Protein AF-W7PZM1-F1 (afdb_monomer_lite)

Foldseek 3Di:
DVVVVVVVVVVVVVVVVVQVVQCVPQVDRCVPPDPVPPDVVSSDPDD

Secondary structure (DSSP, 8-state):
-HHHHHHHHHHHHHHHHHHHHHHHHH----TTS-GGG--HHHHS---

pLDDT: mean 85.49, std 10.05, range [58.94, 97.12]

Sequence (47 aa):
MWILRALERVGDHADNLAEYVIYLVKGLDIRHMDPDQIDEDALKRRG

Structure (mmCIF, N/CA/C/O backbone):
data_AF-W7PZM1-F1
#
_entry.id   AF-W7PZM1-F1
#
loop_
_atom_site.group_PDB
_atom_site.id
_atom_site.type_symbol
_atom_site.label_atom_id
_atom_site.label_alt_id
_atom_site.label_comp_id
_atom_site.label_asym_id
_atom_site.label_entity_id
_atom_site.label_seq_id
_atom_site.pdbx_PDB_ins_code
_atom_site.Cartn_x
_atom_site.Cartn_y
_atom_site.Cartn_z
_atom_site.occupancy
_atom_site.B_iso_or_equiv
_atom_site.auth_seq_id
_atom_site.auth_comp_id
_atom_site.auth_asym_id
_atom_site.auth_atom_id
_atom_site.pdbx_PDB_model_num
ATOM 1 N N . MET A 1 1 ? 17.849 -4.894 -20.770 1.00 73.00 1 MET A N 1
ATOM 2 C CA . MET A 1 1 ? 17.271 -3.938 -19.798 1.00 73.00 1 MET A CA 1
ATOM 3 C C . MET A 1 1 ? 15.737 -3.811 -19.841 1.00 73.00 1 MET A C 1
ATOM 5 O O . MET A 1 1 ? 15.185 -3.020 -19.094 1.00 73.00 1 MET A O 1
ATOM 9 N N . TRP A 1 2 ? 15.014 -4.587 -20.662 1.00 87.00 2 TRP A N 1
ATOM 10 C CA . TRP A 1 2 ? 13.546 -4.488 -20.780 1.00 87.00 2 TRP A CA 1
ATOM 11 C C . TRP A 1 2 ? 12.781 -5.338 -19.762 1.00 87.00 2 TRP A C 1
ATOM 13 O O . TRP A 1 2 ? 11.751 -4.911 -19.257 1.00 87.00 2 TRP A O 1
ATOM 23 N N . ILE A 1 3 ? 13.324 -6.509 -19.428 1.00 94.25 3 ILE A N 1
ATOM 24 C CA . ILE A 1 3 ? 12.700 -7.466 -18.507 1.00 94.25 3 ILE A CA 1
ATOM 25 C C . ILE A 1 3 ? 12.584 -6.874 -17.099 1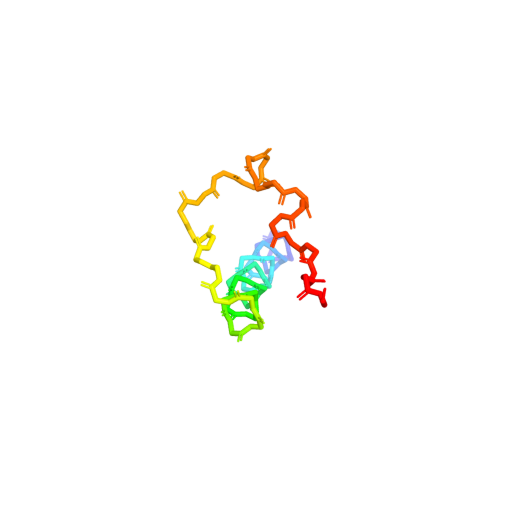.00 94.25 3 ILE A C 1
ATOM 27 O O . ILE A 1 3 ? 11.511 -6.919 -16.514 1.00 94.25 3 ILE A O 1
ATOM 31 N N . LEU A 1 4 ? 13.652 -6.247 -16.592 1.00 96.19 4 LEU A N 1
ATOM 32 C CA . LEU A 1 4 ? 13.652 -5.642 -15.257 1.00 96.19 4 LEU A CA 1
ATOM 33 C C . LEU A 1 4 ? 12.586 -4.543 -15.121 1.00 96.19 4 LEU A C 1
ATOM 35 O O . LEU A 1 4 ? 11.834 -4.536 -14.158 1.00 96.19 4 LEU A O 1
ATOM 39 N N . ARG A 1 5 ? 12.458 -3.672 -16.130 1.00 95.19 5 ARG A N 1
ATOM 40 C CA . ARG A 1 5 ? 11.451 -2.595 -16.149 1.00 95.19 5 ARG A CA 1
ATOM 41 C C . ARG A 1 5 ? 10.022 -3.110 -16.313 1.00 95.19 5 ARG A C 1
ATOM 43 O O . ARG A 1 5 ? 9.076 -2.475 -15.860 1.00 95.19 5 ARG A O 1
ATOM 50 N N . ALA A 1 6 ? 9.851 -4.220 -17.030 1.00 96.50 6 ALA A N 1
ATOM 51 C CA . ALA A 1 6 ? 8.554 -4.875 -17.137 1.00 96.50 6 ALA A CA 1
ATOM 52 C C . ALA A 1 6 ? 8.151 -5.484 -15.789 1.00 96.50 6 ALA A C 1
ATOM 54 O O . ALA A 1 6 ? 7.003 -5.338 -15.388 1.00 96.50 6 ALA A O 1
ATOM 55 N N . LEU A 1 7 ? 9.099 -6.103 -15.081 1.00 96.12 7 LEU A N 1
ATOM 56 C CA . LEU A 1 7 ? 8.865 -6.685 -13.763 1.00 96.12 7 LEU A CA 1
ATOM 57 C C . LEU A 1 7 ? 8.549 -5.621 -12.705 1.00 96.12 7 LEU A C 1
ATOM 59 O O . LEU A 1 7 ? 7.590 -5.797 -11.968 1.00 96.12 7 LEU A O 1
ATOM 63 N N . GLU A 1 8 ? 9.291 -4.512 -12.683 1.00 97.12 8 GLU A N 1
ATOM 64 C CA . GLU A 1 8 ? 9.019 -3.353 -11.815 1.00 97.12 8 GLU A CA 1
ATOM 65 C C . GLU A 1 8 ? 7.567 -2.877 -11.968 1.00 97.12 8 GLU A C 1
ATOM 67 O O . GLU A 1 8 ? 6.818 -2.836 -11.003 1.00 97.12 8 GLU A O 1
ATOM 72 N N . ARG A 1 9 ? 7.111 -2.681 -13.209 1.00 96.88 9 ARG A N 1
ATOM 73 C CA . ARG A 1 9 ? 5.732 -2.261 -13.498 1.00 96.88 9 ARG A CA 1
ATOM 74 C C . ARG A 1 9 ? 4.673 -3.275 -13.072 1.00 96.88 9 ARG A C 1
ATOM 76 O O . ARG A 1 9 ? 3.564 -2.891 -12.711 1.00 96.88 9 ARG A O 1
ATOM 83 N N . VAL A 1 10 ? 4.978 -4.566 -13.195 1.00 96.81 10 VAL A N 1
ATOM 84 C CA . VAL A 1 10 ? 4.084 -5.626 -12.713 1.00 96.81 10 VAL A CA 1
ATOM 85 C C . VAL A 1 10 ? 3.997 -5.576 -11.190 1.00 96.81 10 VAL A C 1
ATOM 87 O O . VAL A 1 10 ? 2.895 -5.712 -10.668 1.00 96.81 10 VAL A O 1
ATOM 90 N N . GLY A 1 11 ? 5.118 -5.329 -10.506 1.00 96.06 11 GLY A N 1
ATOM 91 C CA . GLY A 1 11 ? 5.164 -5.083 -9.064 1.00 96.06 11 GLY A CA 1
ATOM 92 C C . GLY A 1 11 ? 4.296 -3.893 -8.667 1.00 96.06 11 GLY A C 1
ATOM 93 O O . GLY A 1 11 ? 3.344 -4.072 -7.916 1.00 96.06 11 GLY A O 1
ATOM 94 N N . ASP A 1 12 ? 4.519 -2.731 -9.286 1.00 95.12 12 ASP A N 1
ATOM 95 C CA . ASP A 1 12 ? 3.731 -1.522 -9.017 1.00 95.12 12 ASP A CA 1
ATOM 96 C C . ASP A 1 12 ? 2.226 -1.769 -9.212 1.00 95.12 12 ASP A C 1
ATOM 98 O O . ASP A 1 12 ? 1.387 -1.292 -8.449 1.00 95.12 12 ASP A O 1
ATOM 102 N N . HIS A 1 13 ? 1.840 -2.520 -10.250 1.00 96.19 13 HIS A N 1
ATOM 103 C CA . HIS A 1 13 ? 0.431 -2.822 -10.493 1.00 96.19 13 HIS A CA 1
ATOM 104 C C . HIS A 1 13 ? -0.151 -3.815 -9.478 1.00 96.19 13 HIS A C 1
ATOM 106 O O . HIS A 1 13 ? -1.317 -3.687 -9.100 1.00 96.19 13 HIS A O 1
ATOM 112 N N . ALA A 1 14 ? 0.644 -4.794 -9.043 1.00 96.50 14 ALA A N 1
ATOM 113 C CA . ALA A 1 14 ? 0.243 -5.742 -8.014 1.00 96.50 14 ALA A CA 1
ATOM 114 C C . ALA A 1 14 ? 0.003 -5.038 -6.671 1.00 96.50 14 ALA A C 1
ATOM 116 O O . ALA A 1 14 ? -1.013 -5.319 -6.033 1.00 96.50 14 ALA A O 1
ATOM 117 N N . ASP A 1 15 ? 0.860 -4.085 -6.300 1.00 92.62 15 ASP A N 1
ATOM 118 C CA . ASP A 1 15 ? 0.704 -3.294 -5.075 1.00 92.62 15 ASP A CA 1
ATOM 119 C C . ASP A 1 15 ? -0.588 -2.469 -5.115 1.00 92.62 15 ASP A C 1
ATOM 121 O O . ASP A 1 15 ? -1.445 -2.626 -4.244 1.00 92.62 15 ASP A O 1
ATOM 125 N N . ASN A 1 16 ? -0.817 -1.720 -6.202 1.00 92.75 16 ASN A N 1
ATOM 126 C CA . ASN A 1 16 ? -2.058 -0.956 -6.397 1.00 92.75 16 ASN A CA 1
ATOM 127 C C . ASN A 1 16 ? -3.323 -1.835 -6.276 1.00 92.75 16 ASN A C 1
ATOM 129 O O . ASN A 1 16 ? -4.349 -1.420 -5.726 1.00 92.75 16 ASN A O 1
ATOM 133 N N . LEU A 1 17 ? -3.280 -3.062 -6.813 1.00 94.38 17 LEU A N 1
ATOM 134 C CA . LEU A 1 17 ? -4.396 -4.004 -6.727 1.00 94.38 17 LEU A CA 1
ATOM 135 C C . LEU A 1 17 ? -4.601 -4.513 -5.293 1.00 94.38 17 LEU A C 1
ATOM 137 O O . LEU A 1 17 ? -5.742 -4.597 -4.833 1.00 94.38 17 LEU A O 1
ATOM 141 N N . ALA A 1 18 ? -3.522 -4.849 -4.587 1.00 91.94 18 ALA A N 1
ATOM 142 C C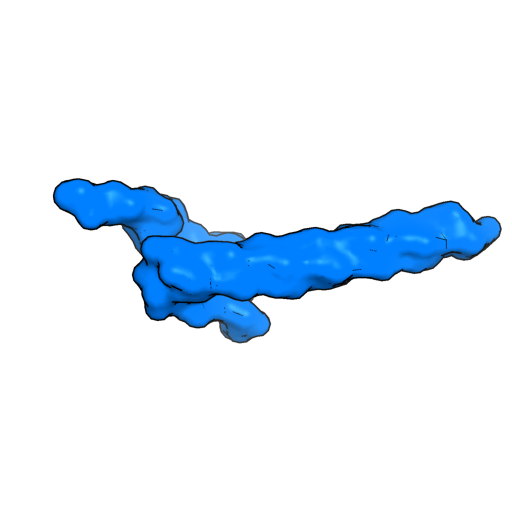A . ALA A 1 18 ? -3.581 -5.328 -3.211 1.00 91.94 18 ALA A CA 1
ATOM 143 C C . ALA A 1 18 ? -4.184 -4.271 -2.273 1.00 91.94 18 ALA A C 1
ATOM 145 O O . ALA A 1 18 ? -5.080 -4.591 -1.487 1.00 91.94 18 ALA A O 1
ATOM 146 N N . GLU A 1 19 ? -3.782 -3.007 -2.413 1.00 91.19 19 GLU A N 1
ATOM 147 C CA . GLU A 1 19 ? -4.340 -1.885 -1.650 1.00 91.19 19 GLU A CA 1
ATOM 148 C C . GLU A 1 19 ? -5.849 -1.733 -1.871 1.00 91.19 19 GLU A C 1
ATOM 150 O O . GLU A 1 19 ? -6.614 -1.533 -0.922 1.00 91.19 19 GLU A O 1
ATOM 155 N N . TYR A 1 20 ? -6.304 -1.872 -3.120 1.00 92.62 20 TYR A N 1
ATOM 156 C CA . TYR A 1 20 ? -7.727 -1.814 -3.445 1.00 92.62 20 TYR A CA 1
ATOM 157 C C . TYR A 1 20 ? -8.514 -2.970 -2.814 1.00 92.62 20 TYR A C 1
ATOM 159 O O . TYR A 1 20 ? -9.590 -2.757 -2.249 1.00 92.62 20 TYR A O 1
ATOM 167 N N . VAL A 1 21 ? -7.974 -4.191 -2.862 1.00 92.06 21 VAL A N 1
ATOM 168 C CA . VAL A 1 21 ? -8.597 -5.372 -2.244 1.00 92.06 21 VAL A CA 1
ATOM 169 C C . VAL A 1 21 ? -8.681 -5.221 -0.724 1.00 92.06 21 VAL A C 1
ATOM 171 O O . VAL A 1 21 ? -9.724 -5.522 -0.139 1.00 92.06 21 VAL A O 1
ATOM 174 N N . ILE A 1 22 ? -7.624 -4.727 -0.075 1.00 89.38 22 ILE A N 1
ATOM 175 C CA . ILE A 1 22 ? -7.608 -4.485 1.374 1.00 89.38 22 ILE A CA 1
ATOM 176 C C . ILE A 1 22 ? -8.669 -3.452 1.749 1.00 89.38 22 ILE A C 1
ATOM 178 O O . ILE A 1 22 ? -9.471 -3.709 2.651 1.00 89.38 22 ILE A O 1
ATOM 182 N N . TYR A 1 23 ? -8.751 -2.346 1.009 1.00 90.19 23 TYR A N 1
ATOM 183 C CA . TYR A 1 23 ? -9.790 -1.340 1.208 1.00 90.19 23 TYR A CA 1
ATOM 184 C C . TYR A 1 23 ? -11.198 -1.935 1.079 1.00 90.19 23 TYR A C 1
ATOM 186 O O . TYR A 1 23 ? -12.040 -1.723 1.949 1.00 90.19 23 TYR A O 1
ATOM 194 N N . LEU A 1 24 ? -11.447 -2.748 0.048 1.00 90.69 24 LEU A N 1
ATOM 195 C CA . LEU A 1 24 ? -12.754 -3.366 -0.181 1.00 90.69 24 LEU A CA 1
ATOM 196 C C . LEU A 1 24 ? -13.151 -4.362 0.923 1.00 90.69 24 LEU A C 1
ATOM 198 O O . LEU A 1 24 ? -14.317 -4.434 1.304 1.00 90.69 24 LEU A O 1
ATOM 202 N N . VAL A 1 25 ? -12.201 -5.153 1.429 1.00 89.62 25 VAL A N 1
ATOM 203 C CA . VAL A 1 25 ? -12.480 -6.235 2.390 1.00 89.62 25 VAL A CA 1
ATOM 204 C C . VAL A 1 25 ? -12.475 -5.747 3.840 1.00 89.62 25 VAL A C 1
ATOM 206 O O . VAL A 1 25 ? -13.215 -6.286 4.666 1.00 89.62 25 VAL A O 1
ATOM 209 N N . LYS A 1 26 ? -11.619 -4.776 4.170 1.00 86.56 26 LYS A N 1
ATOM 210 C CA . LYS A 1 26 ? -11.376 -4.305 5.543 1.00 86.56 26 LYS A CA 1
ATOM 211 C C . LYS A 1 26 ? -11.939 -2.914 5.817 1.00 86.56 26 LYS A C 1
ATOM 213 O O . LYS A 1 26 ? -12.083 -2.561 6.981 1.00 86.56 26 LYS A O 1
ATOM 218 N N . GLY A 1 27 ? -12.235 -2.128 4.779 1.00 86.62 27 GLY A N 1
ATOM 219 C CA . GLY A 1 27 ? -12.568 -0.708 4.918 1.00 86.62 27 GLY A CA 1
ATOM 220 C C . GLY A 1 27 ? -11.380 0.158 5.354 1.00 86.62 27 GLY A C 1
ATOM 221 O O . GLY A 1 27 ? -11.582 1.300 5.756 1.00 86.62 27 GLY A O 1
ATOM 222 N N . LEU A 1 28 ? -10.158 -0.384 5.306 1.00 84.81 28 LEU A N 1
ATOM 223 C CA . LEU A 1 28 ? -8.928 0.291 5.714 1.00 84.81 28 LEU A CA 1
ATOM 224 C C . LEU A 1 28 ? -8.249 0.913 4.487 1.00 84.81 28 LEU A C 1
ATOM 226 O O . LEU A 1 28 ? -7.960 0.208 3.521 1.00 84.81 28 LEU A O 1
ATOM 230 N N . ASP A 1 29 ? -7.999 2.223 4.516 1.00 87.12 29 ASP A N 1
ATOM 231 C CA . ASP A 1 29 ? -7.225 2.913 3.477 1.00 87.12 29 ASP A CA 1
ATOM 232 C C . ASP A 1 29 ? -5.741 2.894 3.851 1.00 87.12 2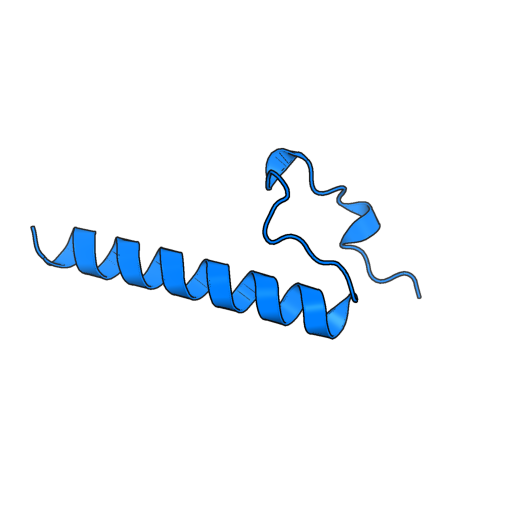9 ASP A C 1
ATOM 234 O O . ASP A 1 29 ? -5.341 3.549 4.809 1.00 87.12 29 ASP A O 1
ATOM 238 N N . ILE A 1 30 ? -4.945 2.111 3.118 1.00 85.62 30 ILE A N 1
ATOM 239 C CA . ILE A 1 30 ? -3.508 1.927 3.381 1.00 85.62 30 ILE A CA 1
ATOM 240 C C . ILE A 1 30 ? -2.600 2.646 2.371 1.00 85.62 30 ILE A C 1
ATOM 242 O O . ILE A 1 30 ? -1.386 2.560 2.487 1.00 85.62 30 ILE A O 1
ATOM 246 N N . ARG A 1 31 ? -3.163 3.392 1.408 1.00 83.19 31 ARG A N 1
ATOM 247 C CA . ARG A 1 31 ? -2.427 3.949 0.247 1.00 83.19 31 ARG A CA 1
ATOM 248 C C . ARG A 1 31 ? -1.404 5.032 0.598 1.00 83.19 31 ARG A C 1
ATOM 250 O O . ARG A 1 31 ? -0.602 5.440 -0.233 1.00 83.19 31 ARG A O 1
ATOM 257 N N . HIS A 1 32 ? -1.490 5.557 1.815 1.00 81.88 32 HIS A N 1
ATOM 258 C CA . HIS A 1 32 ? -0.616 6.609 2.335 1.00 81.88 32 HIS A CA 1
ATOM 259 C C . HIS A 1 32 ? 0.044 6.196 3.655 1.00 81.88 32 HIS A C 1
ATOM 261 O O . HIS A 1 32 ? 0.552 7.052 4.377 1.00 81.88 32 HIS A O 1
ATOM 267 N N . MET A 1 33 ? -0.025 4.910 4.004 1.00 79.88 33 MET A N 1
ATOM 268 C CA . MET A 1 33 ? 0.607 4.368 5.199 1.00 79.88 33 MET A CA 1
ATOM 269 C C . MET A 1 33 ? 1.910 3.691 4.799 1.00 79.88 33 MET A C 1
ATOM 271 O O . MET A 1 33 ? 1.950 2.945 3.822 1.00 79.88 33 MET A O 1
ATOM 275 N N . ASP A 1 34 ? 2.967 3.927 5.570 1.00 81.12 34 ASP A N 1
ATOM 276 C CA . ASP A 1 34 ? 4.176 3.120 5.472 1.00 81.12 34 ASP A CA 1
ATOM 277 C C . ASP A 1 34 ? 3.809 1.647 5.730 1.00 81.12 34 ASP A C 1
ATOM 279 O O . ASP A 1 34 ? 3.212 1.353 6.772 1.00 81.12 34 ASP A O 1
ATOM 283 N N . PRO A 1 35 ? 4.153 0.707 4.827 1.00 73.94 35 PRO A N 1
ATOM 284 C CA . PRO A 1 35 ? 3.815 -0.709 4.988 1.00 73.94 35 PRO A CA 1
ATOM 285 C C . PRO A 1 35 ? 4.319 -1.301 6.308 1.00 73.94 35 PRO A C 1
ATOM 287 O O . PRO A 1 35 ? 3.656 -2.145 6.902 1.00 73.94 35 PRO A O 1
ATOM 290 N N . ASP A 1 36 ? 5.462 -0.807 6.788 1.00 79.94 36 ASP A N 1
ATOM 291 C CA . ASP A 1 36 ? 6.092 -1.205 8.052 1.00 79.94 36 ASP A CA 1
ATOM 292 C C . ASP A 1 36 ? 5.306 -0.728 9.291 1.00 79.94 36 ASP A C 1
ATOM 294 O O . ASP A 1 36 ? 5.501 -1.225 10.397 1.00 79.94 36 ASP A O 1
ATOM 298 N N . GLN A 1 37 ? 4.400 0.238 9.116 1.00 76.88 37 GLN A N 1
ATOM 299 C CA . GLN A 1 37 ? 3.542 0.780 10.171 1.00 76.88 37 GLN A CA 1
ATOM 300 C C . GLN A 1 37 ? 2.121 0.210 10.150 1.00 76.88 37 GLN A C 1
ATOM 302 O O . GLN A 1 37 ? 1.303 0.581 10.997 1.00 76.88 37 GLN A O 1
ATOM 307 N N . ILE A 1 38 ? 1.803 -0.682 9.206 1.00 78.88 38 ILE A N 1
ATOM 308 C CA . ILE A 1 38 ? 0.497 -1.336 9.169 1.00 78.88 38 ILE A CA 1
ATOM 309 C C . ILE A 1 38 ? 0.445 -2.367 10.297 1.00 78.88 38 ILE A C 1
ATOM 311 O O . ILE A 1 38 ? 1.068 -3.424 10.237 1.00 78.88 38 ILE A O 1
ATOM 315 N N . ASP A 1 39 ? -0.330 -2.049 11.329 1.00 76.88 39 ASP A N 1
ATOM 316 C CA . ASP A 1 39 ? -0.562 -2.931 12.464 1.00 76.88 39 ASP A CA 1
ATOM 317 C C . ASP A 1 39 ? -1.188 -4.267 12.009 1.00 76.88 39 ASP A C 1
ATOM 319 O O . ASP A 1 39 ? -2.235 -4.302 11.350 1.00 76.88 39 ASP A O 1
ATOM 323 N N . GLU A 1 40 ? -0.549 -5.390 12.350 1.00 76.19 40 GLU A N 1
ATOM 324 C CA . GLU A 1 40 ? -1.015 -6.720 11.938 1.00 76.19 40 GLU A CA 1
ATOM 325 C C . GLU A 1 40 ? -2.422 -7.049 12.462 1.00 76.19 40 GLU A C 1
ATOM 327 O O . GLU A 1 40 ? -3.158 -7.814 11.828 1.00 76.19 40 GLU A O 1
ATOM 332 N N . ASP A 1 41 ? -2.832 -6.486 13.601 1.00 72.19 4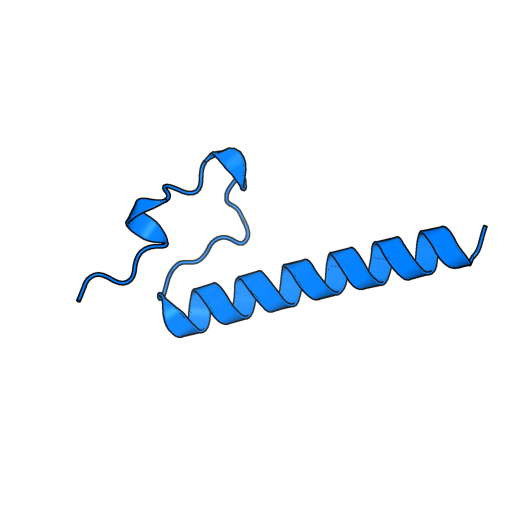1 ASP A N 1
ATOM 333 C CA . ASP A 1 41 ? -4.172 -6.700 14.142 1.00 72.19 41 ASP A CA 1
ATOM 334 C C . ASP A 1 41 ? -5.232 -5.894 13.382 1.00 72.19 41 ASP A C 1
ATOM 336 O O . ASP A 1 41 ? -6.375 -6.350 13.281 1.00 72.19 41 ASP A O 1
ATOM 340 N N . ALA A 1 42 ? -4.862 -4.780 12.738 1.00 70.06 42 ALA A N 1
ATOM 341 C CA . ALA A 1 42 ? -5.725 -4.080 11.782 1.00 70.06 42 ALA A CA 1
ATOM 342 C C . ALA A 1 42 ? -5.972 -4.904 10.499 1.00 70.06 42 ALA A C 1
ATOM 344 O O . ALA A 1 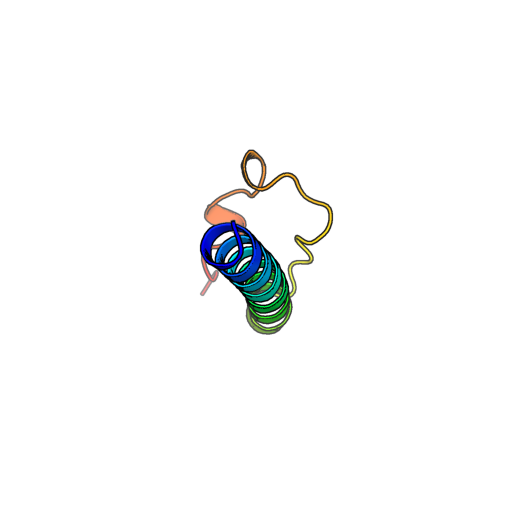42 ? -7.042 -4.813 9.886 1.00 70.06 42 ALA A O 1
ATOM 345 N N . LEU A 1 43 ? -5.019 -5.762 10.111 1.00 75.44 43 LEU A N 1
ATOM 346 C CA . LEU A 1 43 ? -5.155 -6.686 8.979 1.00 75.44 43 LEU A CA 1
ATOM 347 C C . LEU A 1 43 ? -5.955 -7.949 9.332 1.00 75.44 43 LEU A C 1
ATOM 349 O O . LEU A 1 43 ? -6.590 -8.548 8.452 1.00 75.44 43 LEU A O 1
ATOM 353 N N . LYS A 1 44 ? -6.003 -8.369 10.600 1.00 73.44 44 LYS A N 1
ATOM 354 C CA . LYS A 1 44 ? -6.816 -9.518 11.032 1.00 73.44 44 LYS A CA 1
ATOM 355 C C . LYS A 1 44 ? -8.299 -9.148 11.009 1.00 73.44 44 LYS A C 1
ATOM 357 O O . LYS A 1 44 ? -8.740 -8.120 11.507 1.00 73.44 44 LYS A O 1
ATOM 362 N N . ARG A 1 45 ? -9.117 -9.980 10.355 1.00 66.31 45 ARG A N 1
ATOM 363 C CA . ARG A 1 45 ? -10.575 -9.777 10.320 1.00 66.31 45 ARG A CA 1
ATOM 364 C C . ARG A 1 45 ? -11.072 -10.001 11.751 1.00 66.31 45 ARG A C 1
ATOM 366 O O . ARG A 1 45 ? -11.018 -11.136 12.213 1.00 66.31 45 ARG A O 1
ATOM 373 N N . ARG A 1 46 ? -11.514 -8.949 12.448 1.00 61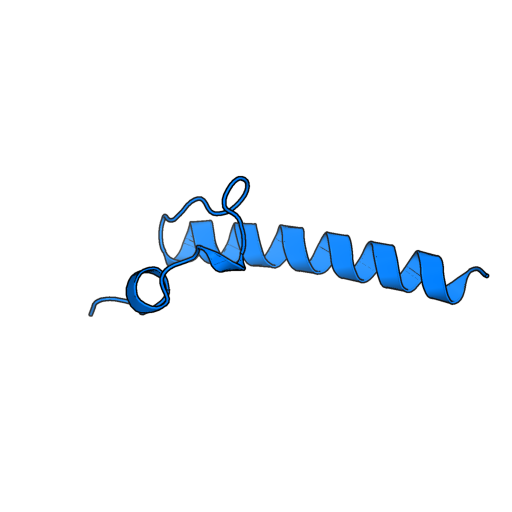.97 46 ARG A N 1
ATOM 374 C CA . ARG A 1 46 ? -12.257 -9.107 13.706 1.00 61.97 46 ARG A CA 1
ATOM 375 C C . ARG A 1 46 ? -13.596 -9.753 13.352 1.00 61.97 46 ARG A C 1
ATOM 377 O O . ARG A 1 46 ? -14.467 -9.091 12.793 1.00 61.97 46 ARG A O 1
ATOM 384 N N . GLY A 1 47 ? -13.666 -11.070 13.526 1.00 58.94 47 GLY A N 1
ATOM 385 C CA . GLY A 1 47 ? -14.934 -11.774 13.697 1.00 58.94 47 GLY A CA 1
ATOM 386 C C . GLY A 1 47 ? -15.503 -11.457 15.067 1.00 58.94 47 GLY A C 1
ATOM 387 O O . GLY A 1 47 ? -14.683 -11.276 15.998 1.00 58.94 47 GLY A O 1
#

Radius of gyration: 13.49 Å; chains: 1; bounding box: 32×18×35 Å